Protein AF-A0A1V4W5I5-F1 (afdb_monomer)

Radius of gyration: 14.33 Å; Cα contacts (8 Å, |Δi|>4): 41; chains: 1; bounding box: 41×26×36 Å

Sequence (96 aa):
MAQEILTVKTALDWVVKTAQDAGDGTGLEQYAYVESGIIDFASRFMKRTAEDRRSFLTLMEELAGNSDDEIKHIAIEFIRDLCEVADKREGVRRGA

pLDDT: mean 76.46, std 10.4, range [47.41, 90.0]

Mean predicted aligned error: 7.89 Å

Secondary structure (DSSP, 8-state):
-HHHHHHHHHHHHHHHHHHHHHHTT--HHHHHHHHHHHHHHHHHHTTS-HHHHHHHHHHHHHHHTT---HHHHHHHHHHHHHHHHHHHHHHHHH--

Solvent-accessible surface area (backbone atoms only — not comparable to full-atom values): 5550 Å² total; per-residue (Å²): 106,75,73,56,54,52,53,53,49,55,55,48,55,50,48,54,52,48,51,56,63,44,71,79,78,60,60,73,70,55,54,55,50,48,52,52,47,54,52,54,49,50,62,55,58,60,69,52,52,75,62,58,49,51,57,49,51,54,52,50,56,64,71,44,59,96,56,91,46,64,67,59,52,54,53,49,52,54,50,53,52,49,46,54,56,36,47,54,56,50,52,57,64,76,75,109

Nearest PDB structures (foldseek):
  7q83-assembly2_D  TM=4.269E-01  e=8.475E-01  Saccharomyces cerevisiae S288C
  7q83-assembly1_B  TM=4.044E-01  e=1.279E+00  Saccharomyces cerevisiae S288C
  5wp3-assembly1_B  TM=2.897E-01  e=3.948E-01  synthetic construct
  1o9g-assembly1_A  TM=6.096E-01  e=7.903E+00  Streptomyces viridochromogenes
  8adg-assembly1_D  TM=3.417E-01  e=4.939E+00  Escherichia coli K-12

Foldseek 3Di:
DVVVLVVLVVLLVVLLVLVVVCVPDDDPVSVVVSVVSVVVSLVVLLPDDLVSLVVSLVVLCVVCPPPPDVSSVVSSVVSVVSSVVSVVVVVVVVVD

Structure (mmCIF, N/CA/C/O backbone):
data_AF-A0A1V4W5I5-F1
#
_entry.id   AF-A0A1V4W5I5-F1
#
loop_
_atom_site.group_PDB
_atom_site.id
_atom_site.type_symbol
_atom_site.label_atom_id
_atom_site.label_alt_id
_atom_site.label_comp_id
_atom_site.label_asym_id
_atom_site.label_entity_id
_atom_site.label_seq_id
_atom_site.pdbx_PDB_ins_code
_ato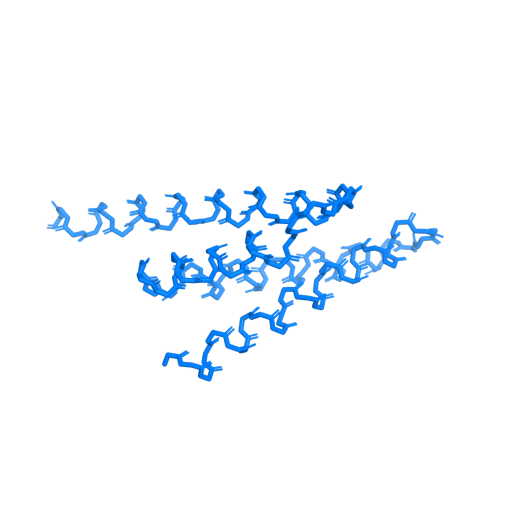m_site.Cartn_x
_atom_site.Cartn_y
_atom_site.Cartn_z
_atom_site.occupancy
_atom_site.B_iso_or_equiv
_atom_site.auth_seq_id
_atom_site.auth_comp_id
_atom_site.auth_asym_id
_atom_site.auth_atom_id
_atom_site.pdbx_PDB_model_num
ATOM 1 N N . MET A 1 1 ? 1.607 -6.923 16.062 1.00 57.59 1 MET A N 1
ATOM 2 C CA . MET A 1 1 ? 1.824 -5.522 15.635 1.00 57.59 1 MET A CA 1
ATOM 3 C C . MET A 1 1 ? 3.253 -5.247 15.159 1.00 57.59 1 MET A C 1
ATOM 5 O O . MET A 1 1 ? 3.437 -5.224 13.952 1.00 57.59 1 MET A O 1
ATOM 9 N N . ALA A 1 2 ? 4.292 -5.134 16.005 1.00 58.53 2 ALA A N 1
ATOM 10 C CA . ALA A 1 2 ? 5.643 -4.741 15.536 1.00 58.53 2 ALA A CA 1
ATOM 11 C C . ALA A 1 2 ? 6.263 -5.660 14.450 1.00 58.53 2 ALA A C 1
ATOM 13 O O . ALA A 1 2 ? 6.772 -5.172 13.444 1.00 58.53 2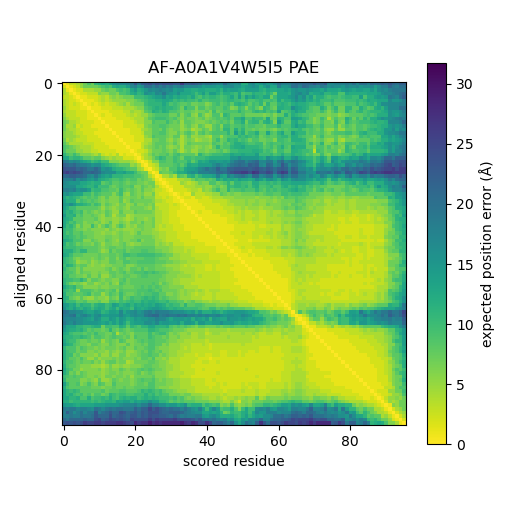 ALA A O 1
ATOM 14 N N . GLN A 1 3 ? 6.153 -6.987 14.602 1.00 61.69 3 GLN A N 1
ATOM 15 C CA . GLN A 1 3 ? 6.650 -7.967 13.618 1.00 61.69 3 GLN A CA 1
ATOM 16 C C . GLN A 1 3 ? 5.910 -7.882 12.268 1.00 61.69 3 GLN A C 1
ATOM 18 O O . GLN A 1 3 ? 6.482 -8.111 11.204 1.00 61.69 3 GLN A O 1
ATOM 23 N N . GLU A 1 4 ? 4.622 -7.547 12.299 1.00 59.09 4 GLU A N 1
ATOM 24 C CA . GLU A 1 4 ? 3.765 -7.510 11.112 1.00 59.09 4 GLU A CA 1
ATOM 25 C C . GLU A 1 4 ? 3.978 -6.221 10.322 1.00 59.09 4 GLU A C 1
ATOM 27 O O . GLU A 1 4 ? 4.074 -6.272 9.099 1.00 59.09 4 GLU A O 1
ATOM 32 N N . ILE A 1 5 ? 4.148 -5.095 11.020 1.00 61.38 5 ILE A N 1
ATOM 33 C CA . ILE A 1 5 ? 4.511 -3.802 10.428 1.00 61.38 5 ILE A CA 1
ATOM 34 C C . ILE A 1 5 ? 5.894 -3.887 9.772 1.00 61.38 5 ILE A C 1
ATOM 36 O O . ILE A 1 5 ? 6.061 -3.434 8.641 1.00 61.38 5 ILE A O 1
ATOM 40 N N . LEU A 1 6 ? 6.863 -4.540 10.426 1.00 69.25 6 LEU A N 1
ATOM 41 C CA . LEU A 1 6 ? 8.186 -4.781 9.845 1.00 69.25 6 LEU A CA 1
ATOM 42 C C . LEU A 1 6 ? 8.092 -5.592 8.544 1.00 69.25 6 LEU A C 1
ATOM 44 O O . LEU A 1 6 ? 8.724 -5.246 7.553 1.00 69.25 6 LEU A O 1
ATOM 48 N N . THR A 1 7 ? 7.247 -6.625 8.526 1.00 68.56 7 THR A N 1
ATOM 49 C CA . THR A 1 7 ? 7.041 -7.479 7.345 1.00 68.56 7 THR A CA 1
ATOM 50 C C . THR A 1 7 ? 6.449 -6.698 6.167 1.00 68.56 7 THR A C 1
ATOM 52 O O . THR A 1 7 ? 6.891 -6.857 5.031 1.00 68.56 7 THR A O 1
ATOM 55 N N . VAL A 1 8 ? 5.460 -5.836 6.427 1.00 63.84 8 VAL A N 1
ATOM 56 C CA . VAL A 1 8 ? 4.819 -5.000 5.396 1.00 63.84 8 VAL A CA 1
ATOM 57 C C . VAL A 1 8 ? 5.789 -3.933 4.875 1.00 63.84 8 VAL A C 1
ATOM 59 O O . VAL A 1 8 ? 5.849 -3.704 3.670 1.00 63.84 8 VAL A O 1
ATOM 62 N N . LYS A 1 9 ? 6.610 -3.349 5.756 1.00 69.50 9 LYS A N 1
ATOM 63 C CA . LYS A 1 9 ? 7.672 -2.401 5.387 1.00 69.50 9 LYS A CA 1
ATOM 64 C C . LYS A 1 9 ? 8.708 -3.030 4.463 1.00 69.50 9 LYS A C 1
ATOM 66 O O . LYS A 1 9 ? 9.020 -2.450 3.432 1.00 69.50 9 LYS A O 1
ATOM 71 N N . THR A 1 10 ? 9.200 -4.222 4.794 1.00 75.44 10 THR A N 1
ATOM 72 C CA . THR A 1 10 ? 10.150 -4.944 3.936 1.00 75.44 10 THR A CA 1
ATOM 73 C C . THR A 1 10 ? 9.543 -5.289 2.576 1.00 75.44 10 THR A C 1
ATOM 75 O O . THR A 1 10 ? 10.227 -5.180 1.564 1.00 75.44 10 THR A O 1
ATOM 78 N N . ALA A 1 11 ? 8.262 -5.670 2.536 1.00 68.56 11 ALA A N 1
ATOM 79 C CA . ALA A 1 11 ? 7.578 -5.967 1.279 1.00 68.56 11 ALA A CA 1
ATOM 80 C C . ALA A 1 11 ? 7.464 -4.730 0.373 1.00 68.56 11 ALA A C 1
ATOM 82 O O . ALA A 1 11 ? 7.687 -4.836 -0.828 1.00 68.56 11 ALA A O 1
ATOM 83 N N . LEU A 1 12 ? 7.161 -3.559 0.937 1.00 71.81 12 LEU A N 1
ATOM 84 C CA . LEU A 1 12 ? 7.056 -2.326 0.161 1.00 71.81 12 LEU A CA 1
ATOM 85 C C . LEU A 1 12 ? 8.417 -1.806 -0.316 1.00 71.81 12 LEU A C 1
ATOM 87 O O . LEU A 1 12 ? 8.539 -1.410 -1.470 1.00 71.81 12 LEU A O 1
ATOM 91 N N . ASP A 1 13 ? 9.431 -1.826 0.548 1.00 78.75 13 ASP A N 1
ATOM 92 C CA . ASP A 1 13 ? 10.793 -1.403 0.194 1.00 78.75 13 ASP A CA 1
ATOM 93 C C . ASP A 1 13 ? 11.332 -2.223 -0.990 1.00 78.75 13 ASP A C 1
ATOM 95 O O . ASP A 1 13 ? 11.921 -1.698 -1.935 1.00 78.75 13 ASP A O 1
ATOM 99 N N . TRP A 1 14 ? 11.014 -3.519 -0.994 1.00 79.50 14 TRP A N 1
ATOM 100 C CA . TRP A 1 14 ? 11.297 -4.409 -2.109 1.00 79.50 14 TRP A CA 1
ATOM 101 C C . TRP A 1 14 ? 10.556 -4.022 -3.404 1.00 79.50 14 TRP A C 1
ATOM 103 O O . TRP A 1 14 ? 11.177 -4.001 -4.469 1.00 79.50 14 TRP A O 1
ATOM 113 N N . VAL A 1 15 ? 9.262 -3.678 -3.337 1.00 72.25 15 VAL A N 1
ATOM 114 C CA . VAL A 1 15 ? 8.482 -3.228 -4.510 1.00 72.25 15 VAL A CA 1
ATOM 115 C C . VAL A 1 15 ? 9.053 -1.934 -5.094 1.00 72.25 15 VAL A C 1
ATOM 117 O O . VAL A 1 15 ? 9.255 -1.859 -6.304 1.00 72.25 15 VAL A O 1
ATOM 120 N N . VAL A 1 16 ? 9.350 -0.939 -4.250 1.00 73.62 16 VAL A N 1
ATOM 121 C CA . VAL A 1 16 ? 9.908 0.358 -4.676 1.00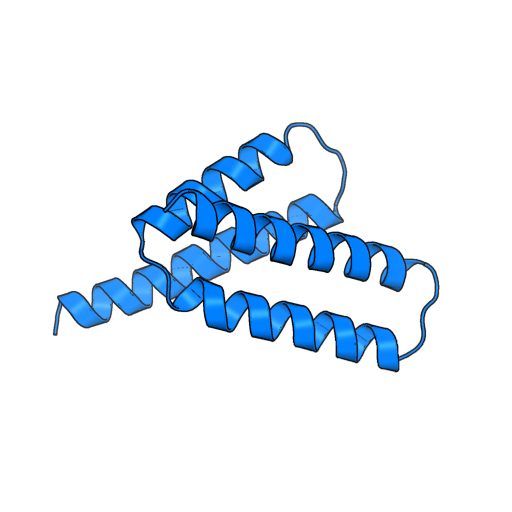 73.62 16 VAL A CA 1
ATOM 122 C C . VAL A 1 16 ? 11.236 0.158 -5.394 1.00 73.62 16 VAL A C 1
ATOM 124 O O . VAL A 1 16 ? 11.425 0.668 -6.496 1.00 73.62 16 VAL A O 1
ATOM 127 N N . LYS A 1 17 ? 12.124 -0.653 -4.813 1.00 78.44 17 LYS A N 1
ATOM 128 C CA . LYS A 1 17 ? 13.416 -0.963 -5.421 1.00 78.44 17 LYS A CA 1
ATOM 129 C C . LYS A 1 17 ? 13.268 -1.681 -6.765 1.00 78.44 17 LYS A C 1
ATOM 131 O O . LYS A 1 17 ? 13.939 -1.327 -7.724 1.00 78.44 17 LYS A O 1
ATOM 136 N N . THR A 1 18 ? 12.354 -2.645 -6.858 1.00 72.50 18 THR A N 1
ATOM 137 C CA . THR A 1 18 ? 12.122 -3.386 -8.109 1.00 72.50 18 THR A CA 1
ATOM 138 C C . THR A 1 18 ? 11.525 -2.480 -9.195 1.00 72.50 18 THR A C 1
ATOM 140 O O . THR A 1 18 ? 11.870 -2.618 -10.364 1.00 72.50 18 THR A O 1
ATOM 143 N N . ALA A 1 19 ? 10.664 -1.525 -8.829 1.00 70.81 19 ALA A N 1
ATOM 144 C CA . ALA A 1 19 ? 10.128 -0.531 -9.760 1.00 70.81 19 ALA A CA 1
ATOM 145 C C . ALA A 1 19 ? 11.207 0.449 -10.257 1.00 70.81 19 ALA A C 1
ATOM 147 O O . ALA A 1 19 ? 11.221 0.787 -11.439 1.00 70.81 19 ALA A O 1
ATOM 148 N N . GLN A 1 20 ? 12.129 0.858 -9.378 1.00 73.31 20 GLN A N 1
ATOM 149 C CA . GLN A 1 20 ? 13.304 1.657 -9.743 1.00 73.31 20 GLN A CA 1
ATOM 150 C C . GLN A 1 20 ? 14.208 0.901 -10.724 1.00 73.31 20 GLN A C 1
ATOM 152 O O . GLN A 1 20 ? 14.517 1.428 -11.790 1.00 73.31 20 GLN A O 1
ATOM 157 N N . ASP A 1 21 ? 14.544 -0.356 -10.413 1.00 72.94 21 ASP A N 1
ATOM 158 C CA . ASP A 1 21 ? 15.353 -1.220 -11.281 1.00 72.94 21 ASP A CA 1
ATOM 159 C C . ASP A 1 21 ? 14.676 -1.453 -12.650 1.00 72.94 21 ASP A C 1
ATOM 161 O O . ASP A 1 21 ? 15.352 -1.550 -13.674 1.00 72.94 21 ASP A O 1
ATOM 165 N N . ALA A 1 22 ? 13.337 -1.502 -12.693 1.00 67.88 22 ALA A N 1
ATOM 166 C CA . ALA A 1 22 ? 12.576 -1.680 -13.929 1.00 67.88 22 ALA A CA 1
ATOM 167 C C . ALA A 1 22 ? 12.607 -0.449 -14.859 1.00 67.88 22 ALA A C 1
ATOM 169 O O . ALA A 1 22 ? 12.546 -0.601 -16.084 1.00 67.88 22 ALA A O 1
ATOM 170 N N . GLY A 1 23 ? 12.717 0.761 -14.301 1.00 63.06 23 GLY A N 1
ATOM 171 C CA . GLY A 1 23 ? 12.715 2.023 -15.050 1.00 63.06 23 GLY A CA 1
ATOM 172 C C . GLY A 1 23 ? 13.935 2.235 -15.955 1.00 63.06 23 GLY A C 1
ATOM 173 O O . GLY A 1 23 ? 13.819 2.922 -16.968 1.00 63.06 23 GLY A O 1
ATOM 174 N N . ASP A 1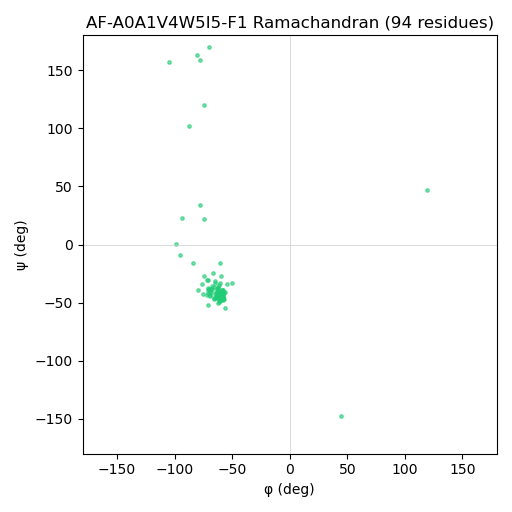 24 ? 15.067 1.590 -15.656 1.00 62.75 24 ASP A N 1
ATOM 175 C CA . ASP A 1 24 ? 16.363 1.829 -16.317 1.00 62.75 24 ASP A CA 1
ATOM 176 C C . ASP A 1 24 ? 16.669 0.888 -17.509 1.00 62.75 24 ASP A C 1
ATOM 178 O O . ASP A 1 24 ? 17.819 0.731 -17.924 1.00 62.75 24 ASP A O 1
ATOM 182 N N . GLY A 1 25 ? 15.637 0.297 -18.130 1.00 56.56 25 GLY A N 1
ATOM 183 C CA . GLY A 1 25 ? 15.760 -0.380 -19.435 1.00 56.56 25 GLY A CA 1
ATOM 184 C C . GLY A 1 25 ? 15.415 -1.869 -19.446 1.00 56.56 25 GLY A C 1
ATOM 185 O O . GLY A 1 25 ? 16.154 -2.681 -20.006 1.00 56.56 25 GLY A O 1
ATOM 186 N N . THR A 1 26 ? 14.291 -2.249 -18.841 1.00 58.22 26 THR A N 1
ATOM 187 C CA . THR A 1 26 ? 13.958 -3.660 -18.599 1.00 58.22 26 THR A CA 1
ATOM 188 C C . THR A 1 26 ? 12.882 -4.236 -19.528 1.00 58.22 26 THR A C 1
ATOM 190 O O . THR A 1 26 ? 12.100 -3.521 -20.153 1.00 58.22 26 THR A O 1
ATOM 193 N N . GLY A 1 27 ? 12.881 -5.569 -19.675 1.00 64.50 27 GLY A N 1
ATOM 194 C CA . GLY A 1 27 ? 11.944 -6.313 -20.526 1.00 64.50 27 GLY A CA 1
ATOM 195 C C . GLY A 1 27 ? 10.567 -6.542 -19.883 1.00 64.50 27 GLY A C 1
ATOM 196 O O . GLY A 1 27 ? 10.413 -6.466 -18.668 1.00 64.50 27 GLY A O 1
ATOM 197 N N . LEU A 1 28 ? 9.565 -6.892 -20.703 1.00 65.06 28 LEU A N 1
ATOM 198 C CA . LEU A 1 28 ? 8.153 -7.079 -20.305 1.00 65.06 28 LEU A CA 1
ATOM 199 C C . LEU A 1 28 ? 7.937 -7.997 -19.085 1.00 65.06 28 LEU A C 1
ATOM 201 O O . LEU A 1 28 ? 7.025 -7.767 -18.294 1.00 65.06 28 LEU A O 1
ATOM 205 N N . GLU A 1 29 ? 8.773 -9.020 -18.908 1.00 69.44 29 GLU A N 1
ATOM 206 C CA . GLU A 1 29 ? 8.671 -9.964 -17.786 1.00 69.44 29 GLU A CA 1
ATOM 207 C C . GLU A 1 29 ? 8.923 -9.300 -16.422 1.00 69.44 29 GLU A C 1
ATOM 209 O O . GLU A 1 29 ? 8.316 -9.687 -15.424 1.00 69.44 29 GLU A O 1
ATOM 214 N N . GLN A 1 30 ? 9.771 -8.269 -16.373 1.00 67.25 30 GLN A N 1
ATOM 215 C CA . GLN A 1 30 ? 10.079 -7.552 -15.133 1.00 67.25 30 GLN A CA 1
ATOM 216 C C . GLN A 1 30 ? 8.938 -6.608 -14.739 1.00 67.25 30 GLN A C 1
ATOM 218 O O . GLN A 1 30 ? 8.604 -6.521 -13.560 1.00 67.25 30 GLN A O 1
ATOM 223 N N . TYR A 1 31 ? 8.249 -6.011 -15.716 1.00 67.00 31 TYR A N 1
ATOM 224 C CA . TYR A 1 31 ? 7.020 -5.251 -15.467 1.00 67.00 31 TYR A CA 1
ATOM 225 C C . TYR A 1 31 ? 5.896 -6.131 -14.912 1.00 67.00 31 TYR A C 1
ATOM 227 O O . TYR A 1 31 ? 5.280 -5.767 -13.913 1.00 67.00 31 TYR A O 1
ATOM 235 N N . ALA A 1 32 ? 5.674 -7.314 -15.496 1.00 72.69 32 ALA A N 1
ATOM 236 C CA . ALA A 1 32 ? 4.676 -8.263 -14.993 1.00 72.69 32 ALA A CA 1
ATOM 237 C C . ALA A 1 32 ? 4.998 -8.737 -13.561 1.00 72.69 32 ALA A C 1
ATOM 239 O O . ALA A 1 32 ? 4.105 -8.946 -12.738 1.00 72.69 32 ALA A O 1
ATOM 240 N N . TYR A 1 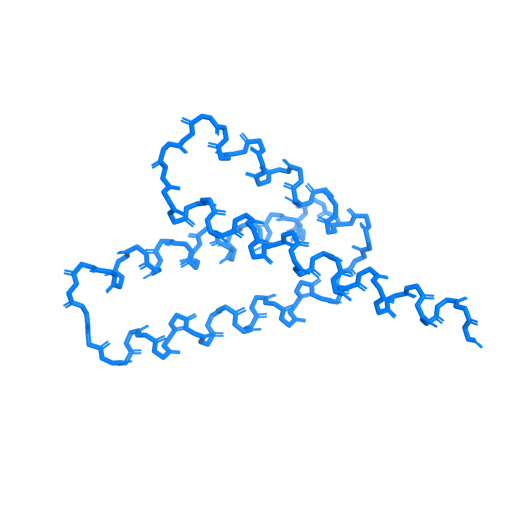33 ? 6.286 -8.878 -13.242 1.00 75.69 33 TYR A N 1
ATOM 241 C CA . TYR A 1 33 ? 6.740 -9.236 -11.904 1.00 75.69 33 TYR A CA 1
ATOM 242 C C . TYR A 1 33 ? 6.510 -8.114 -10.877 1.00 75.69 33 TYR A C 1
ATOM 244 O O . TYR A 1 33 ? 5.999 -8.381 -9.786 1.00 75.69 33 TYR A O 1
ATOM 252 N N . VAL A 1 34 ? 6.810 -6.858 -11.233 1.00 75.00 34 VAL A N 1
ATOM 253 C CA . VAL A 1 34 ? 6.508 -5.681 -10.398 1.00 75.00 34 VAL A CA 1
ATOM 254 C C . VAL A 1 34 ? 5.001 -5.551 -10.171 1.00 75.00 34 VAL A C 1
ATOM 256 O O . VAL A 1 34 ? 4.566 -5.397 -9.030 1.00 75.00 34 VAL A O 1
ATOM 259 N N . GLU A 1 35 ? 4.196 -5.687 -11.227 1.00 78.31 35 GLU A N 1
ATOM 260 C CA . GLU A 1 35 ? 2.732 -5.636 -11.151 1.00 78.31 35 GLU A CA 1
ATOM 261 C C . GLU A 1 35 ? 2.182 -6.704 -10.192 1.00 78.31 35 GLU A C 1
ATOM 263 O O . GLU A 1 35 ? 1.412 -6.394 -9.280 1.00 78.31 35 GLU A O 1
ATOM 268 N N . SER A 1 36 ? 2.645 -7.952 -10.323 1.00 81.00 36 SER A N 1
ATOM 269 C CA . SER A 1 36 ? 2.292 -9.041 -9.405 1.00 81.00 36 SER A CA 1
ATOM 270 C C . SER A 1 36 ? 2.656 -8.713 -7.951 1.00 81.00 36 SER A C 1
ATOM 272 O O . SER A 1 36 ? 1.880 -9.003 -7.037 1.00 81.00 36 SER A O 1
ATOM 274 N N . GLY A 1 37 ? 3.828 -8.116 -7.721 1.00 81.56 37 GLY A N 1
ATOM 275 C CA . GLY A 1 37 ? 4.279 -7.704 -6.393 1.00 81.56 37 GLY A CA 1
ATOM 276 C C . GLY A 1 37 ? 3.383 -6.635 -5.765 1.00 81.56 37 GLY A C 1
ATOM 277 O O . GLY A 1 37 ? 2.981 -6.766 -4.607 1.00 81.56 37 GLY A O 1
ATOM 278 N N . ILE A 1 38 ? 3.009 -5.615 -6.543 1.00 82.69 38 ILE A N 1
ATOM 279 C CA . ILE A 1 38 ? 2.097 -4.544 -6.113 1.00 82.69 38 ILE A CA 1
ATOM 280 C C . ILE A 1 38 ? 0.722 -5.121 -5.750 1.00 82.69 38 ILE A C 1
ATOM 282 O O . ILE A 1 38 ? 0.155 -4.772 -4.710 1.00 82.69 38 ILE A O 1
ATOM 286 N N . ILE A 1 39 ? 0.197 -6.043 -6.563 1.00 84.56 39 ILE A N 1
ATOM 287 C CA . ILE A 1 39 ? -1.102 -6.686 -6.324 1.00 84.56 39 ILE A CA 1
ATOM 288 C C . ILE A 1 39 ? -1.081 -7.539 -5.047 1.00 84.56 39 ILE A C 1
ATOM 290 O O . ILE A 1 39 ? -2.009 -7.449 -4.234 1.00 84.56 39 ILE A O 1
ATOM 294 N N . ASP A 1 40 ? -0.042 -8.356 -4.835 1.00 85.81 40 ASP A N 1
ATOM 295 C CA . ASP A 1 40 ? 0.083 -9.169 -3.617 1.00 85.81 40 ASP A CA 1
ATOM 296 C C . ASP A 1 40 ? 0.205 -8.285 -2.368 1.00 85.81 40 ASP A C 1
ATOM 298 O O . ASP A 1 40 ? -0.496 -8.517 -1.374 1.00 85.81 40 ASP A O 1
ATOM 302 N N . PHE A 1 41 ? 1.011 -7.221 -2.438 1.00 84.94 41 PHE A N 1
ATOM 303 C CA . PHE A 1 41 ? 1.117 -6.229 -1.371 1.00 84.94 41 PHE A CA 1
ATOM 304 C C . PHE A 1 41 ? -0.250 -5.619 -1.038 1.00 84.94 41 PHE A C 1
ATOM 306 O O . PHE A 1 41 ? -0.691 -5.705 0.113 1.00 84.94 41 PHE A O 1
ATOM 313 N N . ALA A 1 42 ? -0.958 -5.076 -2.033 1.00 86.38 42 ALA A N 1
ATOM 314 C CA . ALA A 1 42 ? -2.264 -4.453 -1.838 1.00 86.38 42 ALA A CA 1
ATOM 315 C C . ALA A 1 42 ? -3.270 -5.439 -1.223 1.00 86.38 42 ALA A C 1
ATOM 317 O O . ALA A 1 42 ? -3.943 -5.128 -0.240 1.00 86.38 42 ALA A O 1
ATOM 318 N N . SER A 1 43 ? -3.324 -6.673 -1.733 1.00 86.44 43 SER A N 1
ATOM 319 C CA . SER A 1 43 ? -4.223 -7.724 -1.239 1.00 86.44 43 SER A CA 1
ATOM 320 C C . SER A 1 43 ? -4.001 -8.054 0.241 1.00 86.44 43 SER A C 1
ATOM 322 O O . SER A 1 43 ? -4.962 -8.266 0.992 1.00 86.44 43 SER A O 1
ATOM 324 N N . ARG A 1 44 ? -2.741 -8.084 0.691 1.00 84.31 44 ARG A N 1
ATOM 325 C CA . ARG A 1 44 ? -2.389 -8.318 2.100 1.00 84.31 44 ARG A CA 1
ATOM 326 C C . ARG A 1 44 ? -2.647 -7.085 2.958 1.00 84.31 44 ARG A C 1
ATOM 328 O O . ARG A 1 44 ? -3.202 -7.220 4.049 1.00 84.31 44 ARG A O 1
ATOM 335 N N . PHE A 1 45 ? -2.291 -5.901 2.468 1.00 85.88 45 PHE A N 1
ATOM 336 C CA . PHE A 1 45 ? -2.465 -4.632 3.172 1.00 85.88 45 PHE A CA 1
ATOM 337 C C . PHE A 1 45 ? -3.941 -4.339 3.474 1.00 85.88 45 PHE A C 1
ATOM 339 O O . PHE A 1 45 ? -4.302 -4.021 4.606 1.00 85.88 45 PHE A O 1
ATOM 346 N N . MET A 1 46 ? -4.822 -4.589 2.503 1.00 84.69 46 MET A N 1
ATOM 347 C CA . MET A 1 46 ? -6.277 -4.427 2.629 1.00 84.69 46 MET A CA 1
ATOM 348 C C . MET A 1 46 ? -6.921 -5.298 3.725 1.00 84.69 46 MET A C 1
ATOM 350 O O . MET A 1 46 ? -8.072 -5.064 4.093 1.00 84.69 46 MET A O 1
ATOM 354 N N . LYS A 1 47 ? -6.223 -6.323 4.234 1.00 86.56 47 LYS A N 1
ATOM 355 C CA . LYS A 1 47 ? -6.704 -7.206 5.313 1.00 86.56 47 LYS A CA 1
ATOM 356 C C . LYS A 1 47 ? -6.235 -6.774 6.704 1.00 86.56 47 LYS A C 1
ATOM 358 O O . LYS A 1 47 ? -6.673 -7.367 7.686 1.00 86.56 47 LYS A O 1
ATOM 363 N N . ARG A 1 48 ? -5.326 -5.798 6.796 1.00 85.31 48 ARG A N 1
ATOM 364 C CA . ARG A 1 48 ? -4.830 -5.269 8.075 1.00 85.31 48 ARG A CA 1
ATOM 365 C C . ARG A 1 48 ? -5.910 -4.466 8.797 1.00 85.31 48 ARG A C 1
ATOM 367 O O . ARG A 1 48 ? -6.972 -4.217 8.235 1.00 85.31 48 ARG A O 1
ATOM 374 N N . THR A 1 49 ? -5.679 -4.100 10.052 1.00 86.75 49 THR A N 1
ATOM 375 C CA . THR A 1 49 ? -6.612 -3.232 10.785 1.00 86.75 49 THR A CA 1
ATOM 376 C C . THR A 1 49 ? -6.439 -1.771 10.360 1.00 86.75 49 THR A C 1
ATOM 378 O O . THR A 1 49 ? -5.385 -1.392 9.847 1.00 86.75 49 THR A O 1
ATOM 381 N N . ALA A 1 50 ? -7.450 -0.926 10.585 1.00 86.56 50 ALA A N 1
ATOM 382 C CA . ALA A 1 50 ? -7.337 0.517 10.337 1.00 86.56 50 ALA A CA 1
ATOM 383 C C . ALA A 1 50 ? -6.226 1.193 11.163 1.00 86.56 50 ALA A C 1
ATOM 385 O O . ALA A 1 50 ? -5.699 2.225 10.755 1.00 86.56 50 ALA A O 1
ATOM 386 N N . GLU A 1 51 ? -5.891 0.642 12.333 1.00 85.56 51 GLU A N 1
ATOM 387 C CA . GLU A 1 51 ? -4.775 1.109 13.160 1.00 85.56 51 GLU A CA 1
ATOM 388 C C . GLU A 1 51 ? -3.436 0.760 12.504 1.00 85.56 51 GLU A C 1
ATOM 390 O O . GLU A 1 51 ? -2.648 1.662 12.231 1.00 85.56 51 GLU A O 1
ATOM 395 N N . ASP A 1 52 ? -3.231 -0.510 12.135 1.00 86.19 52 ASP A N 1
ATOM 396 C CA . ASP A 1 52 ? -2.001 -0.961 11.470 1.00 86.19 52 ASP A CA 1
ATOM 397 C C . ASP A 1 52 ? -1.743 -0.204 10.159 1.00 86.19 52 ASP A C 1
ATOM 399 O O . ASP A 1 52 ? -0.605 0.169 9.869 1.00 86.19 52 ASP A O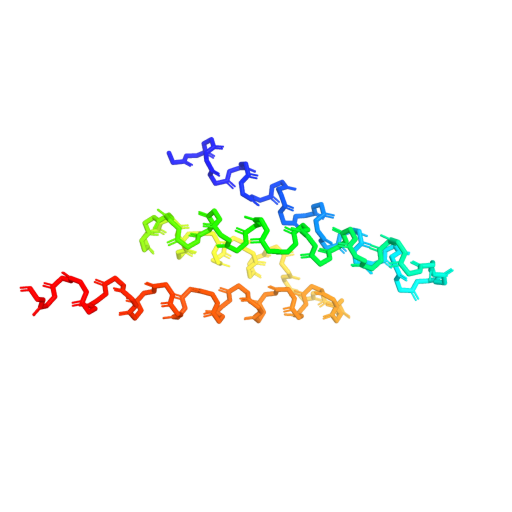 1
ATOM 403 N N . ARG A 1 53 ? -2.797 0.040 9.364 1.00 88.38 53 ARG A N 1
ATOM 404 C CA . ARG A 1 53 ? -2.707 0.813 8.115 1.00 88.38 53 ARG A CA 1
ATOM 405 C C . ARG A 1 53 ? -2.241 2.247 8.365 1.00 88.38 53 ARG A C 1
ATOM 407 O O . ARG A 1 53 ? -1.344 2.721 7.672 1.00 88.38 53 ARG A O 1
ATOM 414 N N . ARG A 1 54 ? -2.811 2.921 9.371 1.00 86.75 54 ARG A N 1
ATOM 415 C CA . ARG A 1 54 ? -2.430 4.291 9.745 1.00 86.75 54 ARG A CA 1
ATOM 416 C C . ARG A 1 54 ? -1.006 4.359 10.280 1.00 86.75 54 ARG A C 1
ATOM 418 O O . ARG A 1 54 ? -0.241 5.196 9.818 1.00 86.75 54 ARG A O 1
ATOM 425 N N . SER A 1 55 ? -0.627 3.452 11.181 1.00 85.75 55 SER A N 1
ATOM 426 C CA . SER A 1 55 ? 0.748 3.371 11.685 1.00 85.75 55 SER A CA 1
ATOM 427 C C . SER A 1 55 ? 1.756 3.140 10.561 1.00 85.75 55 SER A C 1
ATOM 429 O O . SER A 1 55 ? 2.830 3.735 10.565 1.00 85.75 55 SER A O 1
ATOM 431 N N . PHE A 1 56 ? 1.413 2.303 9.581 1.00 85.44 56 PHE A N 1
ATOM 432 C CA . PHE A 1 56 ? 2.260 2.074 8.418 1.00 85.44 56 PHE A CA 1
ATOM 433 C C . PHE A 1 56 ? 2.407 3.319 7.538 1.00 85.44 56 PHE A C 1
ATOM 435 O O . PHE A 1 56 ? 3.528 3.670 7.176 1.00 85.44 56 PHE A O 1
ATOM 442 N N . LEU A 1 57 ? 1.301 4.002 7.225 1.00 86.88 57 LEU A N 1
ATOM 443 C CA . LEU A 1 57 ? 1.330 5.229 6.430 1.00 86.88 57 LEU A CA 1
ATOM 444 C C . LEU A 1 57 ? 2.204 6.306 7.089 1.00 86.88 57 LEU A C 1
ATOM 446 O O . LEU A 1 57 ? 3.076 6.854 6.423 1.00 86.88 57 LEU A O 1
ATOM 450 N N . THR A 1 58 ? 2.045 6.541 8.395 1.00 87.56 58 THR A N 1
ATOM 451 C CA . THR A 1 58 ? 2.875 7.507 9.134 1.00 87.56 58 THR A CA 1
ATOM 452 C C . THR A 1 58 ? 4.364 7.173 9.033 1.00 87.56 58 THR A C 1
ATOM 454 O O . THR A 1 58 ? 5.167 8.048 8.729 1.00 87.56 58 THR A O 1
ATOM 457 N N . LEU A 1 59 ? 4.741 5.899 9.201 1.00 82.69 59 LEU A N 1
ATOM 458 C CA . LEU A 1 59 ? 6.137 5.474 9.052 1.00 82.69 59 LEU A CA 1
ATOM 459 C C . LEU A 1 59 ? 6.675 5.708 7.636 1.00 82.69 59 LEU A C 1
ATOM 461 O O . LEU A 1 59 ? 7.844 6.048 7.473 1.00 82.69 59 LEU A O 1
ATOM 465 N N . MET A 1 60 ? 5.851 5.502 6.609 1.00 81.12 60 MET A N 1
ATOM 466 C CA . MET A 1 60 ? 6.262 5.726 5.223 1.00 81.12 60 MET A CA 1
ATOM 467 C C . MET A 1 60 ? 6.454 7.208 4.913 1.00 81.12 60 MET A C 1
ATOM 469 O O . MET A 1 60 ? 7.435 7.567 4.268 1.00 81.12 60 MET A O 1
ATOM 473 N N . GLU A 1 61 ? 5.574 8.066 5.420 1.00 85.19 61 GLU A N 1
ATOM 474 C CA . GLU A 1 61 ? 5.698 9.520 5.299 1.00 85.19 61 GLU A CA 1
ATOM 475 C C . GLU A 1 61 ? 6.951 10.046 6.020 1.00 85.19 61 GLU A C 1
ATOM 477 O O . GLU A 1 61 ? 7.688 10.859 5.463 1.00 85.19 61 GLU A O 1
ATOM 482 N N . GLU A 1 62 ? 7.253 9.524 7.213 1.00 82.38 62 GLU A N 1
ATOM 483 C CA . GLU A 1 62 ? 8.485 9.841 7.950 1.00 82.38 62 GLU A CA 1
ATOM 484 C C . GLU A 1 62 ? 9.750 9.394 7.202 1.00 82.38 62 GLU A C 1
ATOM 486 O O . GLU A 1 62 ? 10.740 10.125 7.162 1.00 82.38 62 GLU A O 1
ATOM 491 N N . LEU A 1 63 ? 9.727 8.199 6.600 1.00 71.94 63 LEU A N 1
ATOM 492 C CA . LEU A 1 63 ? 10.858 7.652 5.843 1.00 71.94 63 LEU A CA 1
ATOM 493 C C . LEU A 1 63 ? 11.085 8.359 4.510 1.00 71.94 63 LEU A C 1
ATOM 495 O O . LEU A 1 63 ? 12.226 8.412 4.047 1.00 71.94 63 LEU A O 1
ATOM 499 N N . ALA A 1 64 ? 10.029 8.875 3.882 1.00 71.00 64 ALA A N 1
ATOM 500 C CA . ALA A 1 64 ? 10.191 9.674 2.680 1.00 71.00 64 ALA A CA 1
ATOM 501 C C . ALA A 1 64 ? 10.826 11.028 2.974 1.00 71.00 64 ALA A C 1
ATOM 503 O O . ALA A 1 64 ? 11.679 11.436 2.194 1.00 71.00 64 ALA A O 1
ATOM 504 N N . GLY A 1 65 ? 10.493 11.695 4.086 1.00 68.44 65 GLY A N 1
ATOM 505 C CA . GLY A 1 65 ? 11.093 12.987 4.444 1.00 68.44 65 GLY A CA 1
ATOM 506 C C . GLY A 1 65 ? 11.181 13.966 3.256 1.00 68.44 65 GLY A C 1
ATOM 507 O O . GLY A 1 65 ? 10.360 13.929 2.344 1.00 68.44 65 GLY A O 1
ATOM 508 N N . ASN A 1 66 ? 12.213 14.815 3.221 1.00 63.53 66 ASN A N 1
ATOM 509 C CA . ASN A 1 66 ? 12.491 15.711 2.083 1.00 63.53 66 ASN A CA 1
ATOM 510 C C . ASN A 1 66 ? 13.151 14.980 0.886 1.00 63.53 66 ASN A C 1
ATOM 512 O O . ASN A 1 66 ? 14.051 15.529 0.256 1.00 63.53 66 ASN A O 1
ATOM 516 N N . SER A 1 67 ? 12.814 13.714 0.620 1.00 68.00 67 SER A N 1
ATOM 517 C CA . SER A 1 67 ? 13.368 12.980 -0.525 1.00 68.00 67 SER A CA 1
ATOM 518 C C . SER A 1 67 ? 12.729 13.478 -1.823 1.00 68.00 67 SER A C 1
ATOM 520 O O . SER A 1 67 ? 11.534 13.284 -2.020 1.00 68.00 67 SER A O 1
ATOM 522 N N . ASP A 1 68 ? 13.533 13.995 -2.754 1.00 73.94 68 ASP A N 1
ATOM 523 C CA . ASP A 1 68 ? 13.109 14.369 -4.121 1.00 73.94 68 ASP A CA 1
ATOM 524 C C . ASP A 1 68 ? 12.893 13.142 -5.043 1.00 73.94 68 ASP A C 1
ATOM 526 O O . ASP A 1 68 ? 12.977 13.228 -6.265 1.00 73.94 68 ASP A O 1
ATOM 530 N N . ASP A 1 69 ? 12.657 11.962 -4.462 1.00 81.38 69 ASP A N 1
ATOM 531 C CA . ASP A 1 69 ? 12.513 10.707 -5.204 1.00 81.38 69 ASP A CA 1
ATOM 532 C C . ASP A 1 69 ? 11.046 10.539 -5.614 1.00 81.38 69 ASP A C 1
ATOM 534 O O . ASP A 1 69 ? 10.191 10.175 -4.801 1.00 81.38 69 ASP A O 1
ATOM 538 N N . GLU A 1 70 ? 10.763 10.834 -6.882 1.00 79.88 70 GLU A N 1
ATOM 539 C CA . GLU A 1 70 ? 9.422 10.772 -7.472 1.00 79.88 70 GLU A CA 1
ATOM 540 C C . GLU A 1 70 ? 8.770 9.393 -7.285 1.00 79.88 70 GLU A C 1
ATOM 542 O O . GLU A 1 70 ? 7.573 9.300 -7.013 1.00 79.88 70 GLU A O 1
ATOM 547 N N . ILE A 1 71 ? 9.556 8.311 -7.312 1.00 76.31 71 ILE A N 1
ATOM 548 C CA . ILE A 1 71 ? 9.035 6.950 -7.140 1.00 76.31 71 ILE A CA 1
ATOM 549 C C . ILE A 1 71 ? 8.587 6.721 -5.693 1.00 76.31 71 ILE A C 1
ATOM 551 O O . ILE A 1 71 ? 7.546 6.100 -5.460 1.00 76.31 71 ILE A O 1
ATOM 555 N N . LYS A 1 72 ? 9.309 7.263 -4.705 1.00 77.19 72 LYS A N 1
ATOM 556 C CA . LYS A 1 72 ? 8.853 7.224 -3.305 1.00 77.19 72 LYS A CA 1
ATOM 557 C C . LYS A 1 72 ? 7.587 8.045 -3.099 1.00 77.19 72 LYS A C 1
ATOM 559 O O . LYS A 1 72 ? 6.727 7.624 -2.326 1.00 77.19 72 LYS A O 1
ATOM 564 N N . HIS A 1 73 ? 7.459 9.178 -3.789 1.00 82.88 73 HIS A N 1
ATOM 565 C CA . HIS A 1 73 ? 6.248 9.991 -3.727 1.00 82.88 73 HIS A CA 1
ATOM 566 C C . HIS A 1 73 ? 5.033 9.214 -4.250 1.00 82.88 73 HIS A C 1
ATOM 568 O O . HIS A 1 73 ? 4.052 9.053 -3.525 1.00 82.88 73 HIS A O 1
ATOM 574 N N . ILE A 1 74 ? 5.156 8.620 -5.442 1.00 82.75 74 ILE A N 1
ATOM 575 C CA . ILE A 1 74 ? 4.118 7.781 -6.058 1.00 82.75 74 ILE A CA 1
ATOM 576 C C . ILE A 1 74 ? 3.755 6.596 -5.153 1.00 82.75 74 ILE A C 1
ATOM 578 O O . ILE A 1 74 ? 2.579 6.280 -4.973 1.00 82.75 74 ILE A O 1
ATOM 582 N N . ALA A 1 75 ? 4.746 5.943 -4.538 1.00 82.38 75 ALA A N 1
ATOM 583 C CA . ALA A 1 75 ? 4.496 4.829 -3.628 1.00 82.38 75 ALA A CA 1
ATOM 584 C C . ALA A 1 75 ? 3.693 5.253 -2.384 1.00 82.38 75 ALA A C 1
ATOM 586 O O . ALA A 1 75 ? 2.822 4.506 -1.936 1.00 82.38 75 ALA A O 1
ATOM 587 N N . ILE A 1 76 ? 3.947 6.443 -1.831 1.00 86.06 76 ILE A N 1
ATOM 588 C CA . ILE A 1 76 ? 3.187 6.973 -0.688 1.00 86.06 76 ILE A CA 1
ATOM 589 C C . ILE A 1 76 ? 1.762 7.331 -1.084 1.00 86.06 76 ILE A C 1
ATOM 591 O O . ILE A 1 76 ? 0.837 6.980 -0.350 1.00 86.06 76 ILE A O 1
ATOM 595 N N . GLU A 1 77 ? 1.570 7.991 -2.225 1.00 87.94 77 GLU A N 1
ATOM 596 C CA . GLU A 1 77 ? 0.230 8.286 -2.741 1.00 87.94 77 GLU A CA 1
ATOM 597 C C . GLU A 1 77 ? -0.575 6.997 -2.936 1.00 87.94 77 GLU A C 1
ATOM 599 O O . GLU A 1 77 ? -1.682 6.878 -2.413 1.00 87.94 77 GLU A O 1
ATOM 604 N N . PHE A 1 78 ? 0.031 5.970 -3.537 1.00 87.62 78 PHE A N 1
ATOM 605 C CA . PHE A 1 78 ? -0.587 4.652 -3.676 1.00 87.62 78 PHE A CA 1
ATOM 606 C C . PHE A 1 78 ? -1.025 4.045 -2.328 1.00 87.62 78 PHE A C 1
ATOM 608 O O . PHE A 1 78 ? -2.108 3.466 -2.217 1.00 87.62 78 PHE A O 1
ATOM 615 N N . ILE A 1 79 ? -0.216 4.180 -1.273 1.00 87.94 79 ILE A N 1
ATOM 616 C CA . ILE A 1 79 ? -0.561 3.668 0.065 1.00 87.94 79 ILE A CA 1
ATO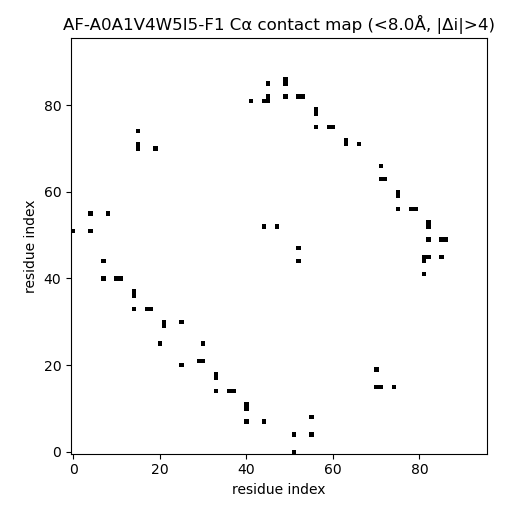M 617 C C . ILE A 1 79 ? -1.681 4.488 0.704 1.00 87.94 79 ILE A C 1
ATOM 619 O O . ILE A 1 79 ? -2.554 3.907 1.352 1.00 87.94 79 ILE A O 1
ATOM 623 N N . ARG A 1 80 ? -1.681 5.816 0.530 1.00 89.50 80 ARG A N 1
ATOM 624 C CA . ARG A 1 80 ? -2.773 6.685 0.998 1.00 89.50 80 ARG A CA 1
ATOM 625 C C . ARG A 1 80 ? -4.097 6.270 0.366 1.00 89.50 80 ARG A C 1
ATOM 627 O O . ARG A 1 80 ? -5.066 6.059 1.098 1.00 89.50 80 ARG A O 1
ATOM 634 N N . ASP A 1 81 ? -4.103 6.046 -0.943 1.00 90.00 81 ASP A N 1
ATOM 635 C CA . ASP A 1 81 ? -5.283 5.585 -1.674 1.00 90.00 81 ASP A CA 1
ATOM 636 C C . ASP A 1 81 ? -5.753 4.213 -1.171 1.00 90.00 81 ASP A C 1
ATOM 638 O O . ASP A 1 81 ? -6.942 4.003 -0.906 1.00 90.00 81 ASP A O 1
ATOM 642 N N . LEU A 1 82 ? -4.825 3.274 -0.953 1.00 88.38 82 LEU A N 1
ATOM 643 C CA . LEU A 1 82 ? -5.146 1.967 -0.374 1.00 88.38 82 LEU A CA 1
ATOM 644 C C . LEU A 1 82 ? -5.751 2.077 1.032 1.00 88.38 82 LEU A C 1
ATOM 646 O O . LEU A 1 82 ? -6.698 1.349 1.341 1.00 88.38 82 LEU A O 1
ATOM 650 N N . CYS A 1 83 ? -5.235 2.966 1.884 1.00 88.94 83 CYS A N 1
ATOM 651 C CA . CYS A 1 83 ? -5.805 3.233 3.204 1.00 88.94 83 CYS A CA 1
ATOM 652 C C . CYS A 1 83 ? -7.245 3.741 3.091 1.00 88.94 83 CYS A C 1
ATOM 654 O O . CYS A 1 83 ? -8.131 3.194 3.747 1.00 88.94 83 CYS A O 1
ATOM 656 N N . GLU A 1 84 ? -7.498 4.723 2.224 1.00 89.56 84 GLU A N 1
ATOM 657 C CA . GLU A 1 84 ? -8.835 5.287 2.029 1.00 89.56 84 GLU A CA 1
ATOM 658 C C . GLU A 1 84 ? -9.834 4.225 1.544 1.00 89.56 84 GLU A C 1
ATOM 660 O O . GLU A 1 84 ? -10.941 4.101 2.082 1.00 89.56 84 GLU A O 1
ATOM 665 N N . VAL A 1 85 ? -9.444 3.409 0.559 1.00 89.56 85 VAL A N 1
ATOM 666 C CA . VAL A 1 85 ? -10.291 2.330 0.028 1.00 89.56 85 VAL A CA 1
ATOM 667 C C . VAL A 1 85 ? -10.549 1.254 1.090 1.00 89.56 85 VAL A C 1
ATOM 669 O O . VAL A 1 85 ? -11.683 0.781 1.233 1.00 89.56 85 VAL A O 1
ATOM 672 N N . ALA A 1 86 ? -9.529 0.869 1.861 1.00 87.44 86 ALA A N 1
ATOM 673 C CA . ALA A 1 86 ? -9.660 -0.112 2.936 1.00 87.44 86 ALA A CA 1
ATOM 674 C C . ALA A 1 86 ? -10.577 0.379 4.063 1.00 87.44 86 ALA A C 1
ATOM 676 O O . ALA A 1 86 ? -11.458 -0.361 4.507 1.00 87.44 86 ALA A O 1
ATOM 677 N N . ASP A 1 87 ? -10.404 1.629 4.491 1.00 85.19 87 ASP A N 1
ATOM 678 C CA . ASP A 1 87 ? -11.163 2.233 5.582 1.00 85.19 87 ASP A CA 1
ATOM 679 C C . ASP A 1 87 ? -12.630 2.444 5.190 1.00 85.19 87 ASP A C 1
ATOM 681 O O . ASP A 1 87 ? -13.522 2.099 5.968 1.00 85.19 87 ASP A O 1
ATOM 685 N N . LYS A 1 88 ? -12.912 2.892 3.955 1.00 86.69 88 LYS A N 1
ATOM 686 C CA . LYS A 1 88 ? -14.285 2.943 3.416 1.00 86.69 88 LYS A CA 1
ATOM 687 C C . LYS A 1 88 ? -14.946 1.565 3.450 1.00 86.69 88 LYS A C 1
ATOM 689 O O . LYS A 1 88 ? -16.080 1.431 3.913 1.00 86.69 88 LYS A O 1
ATOM 694 N N . ARG A 1 89 ? -14.239 0.521 3.001 1.00 82.50 89 ARG A N 1
ATOM 695 C CA . ARG A 1 89 ? -14.750 -0.860 3.004 1.00 82.50 89 ARG A CA 1
ATOM 696 C C . ARG A 1 89 ? -15.034 -1.368 4.419 1.00 82.50 89 ARG A C 1
ATOM 698 O O . ARG A 1 89 ? -16.010 -2.089 4.625 1.00 82.50 89 ARG A O 1
ATOM 705 N N . GLU A 1 90 ? -14.185 -1.030 5.385 1.00 80.81 90 GLU A N 1
ATOM 706 C CA . GLU A 1 90 ? -14.374 -1.403 6.787 1.00 80.81 90 GLU A CA 1
ATOM 707 C C . GLU A 1 90 ? -15.540 -0.637 7.433 1.00 80.81 90 GLU A C 1
ATOM 709 O O . GLU A 1 90 ? -16.362 -1.249 8.115 1.00 80.81 90 GLU A O 1
ATOM 714 N N . GLY A 1 91 ? -15.668 0.665 7.164 1.00 73.00 91 GLY A N 1
ATOM 715 C CA . GLY A 1 91 ? -16.773 1.500 7.642 1.00 73.00 91 GLY A CA 1
ATOM 716 C C . GLY A 1 91 ? -18.141 1.018 7.153 1.00 73.00 91 GLY A C 1
ATOM 717 O O . GLY A 1 91 ? -19.074 0.922 7.947 1.00 73.00 91 GLY A O 1
ATOM 718 N N . VAL A 1 92 ? -18.244 0.607 5.883 1.00 66.44 92 VAL A N 1
ATOM 719 C CA . VAL A 1 92 ? -19.468 -0.003 5.328 1.00 66.44 92 VAL A CA 1
ATOM 720 C C . VAL A 1 92 ? -19.822 -1.315 6.040 1.00 66.44 92 VAL A C 1
ATOM 722 O O . VAL A 1 92 ? -20.993 -1.581 6.281 1.00 66.44 92 VAL A O 1
ATOM 725 N N . ARG A 1 93 ? -18.828 -2.126 6.426 1.00 60.06 93 ARG A N 1
ATOM 726 C CA . ARG A 1 93 ? -19.055 -3.390 7.153 1.00 60.06 93 ARG A CA 1
ATOM 727 C C . ARG A 1 93 ? -19.445 -3.212 8.616 1.00 60.06 93 ARG A C 1
ATOM 729 O O . ARG A 1 93 ? -20.058 -4.112 9.167 1.00 60.06 93 ARG A O 1
ATOM 736 N N . ARG A 1 94 ? -19.045 -2.112 9.260 1.00 56.69 94 ARG A N 1
ATOM 737 C CA . ARG A 1 94 ? -19.414 -1.816 10.656 1.00 56.69 94 ARG A CA 1
ATOM 738 C C . ARG A 1 94 ? -2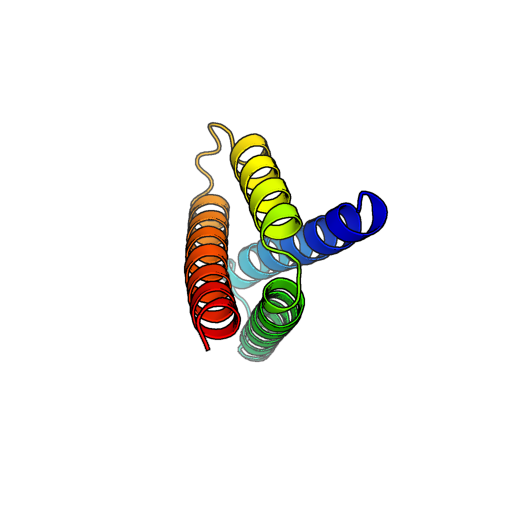0.786 -1.142 10.780 1.00 56.69 94 ARG A C 1
ATOM 740 O O . ARG A 1 94 ? -21.314 -1.080 11.884 1.00 56.69 94 ARG A O 1
ATOM 747 N N . GLY A 1 95 ? -21.325 -0.614 9.679 1.00 50.53 95 GLY A N 1
ATOM 748 C CA . GLY A 1 95 ? -22.645 0.024 9.618 1.00 50.53 95 GLY A CA 1
ATOM 749 C C . GLY A 1 95 ? -23.779 -0.863 9.085 1.00 50.53 95 GLY A C 1
ATOM 750 O O . GLY A 1 95 ? -24.899 -0.369 8.982 1.00 50.53 95 GLY A O 1
ATOM 751 N N . ALA A 1 96 ? -23.495 -2.121 8.733 1.00 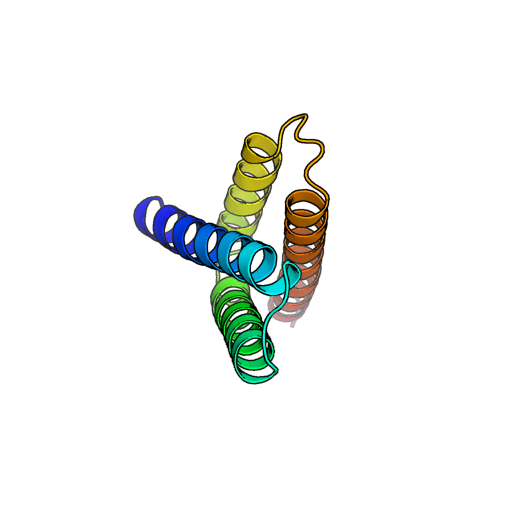47.41 96 ALA A N 1
ATOM 752 C CA . ALA A 1 96 ? -24.455 -3.133 8.280 1.00 47.41 96 ALA A CA 1
ATOM 753 C C . ALA A 1 96 ? -24.627 -4.219 9.349 1.00 47.41 96 ALA A C 1
ATOM 755 O O . ALA A 1 96 ? -25.758 -4.736 9.473 1.00 47.41 96 ALA A O 1
#